Protein AF-A0ABC8LVK0-F1 (afdb_monomer_lite)

Radius of gyration: 16.93 Å; chains: 1; bounding box: 36×36×44 Å

Sequence (91 aa):
MCKFTTNADLGPPLENVEGVFSDQGWYATNQFAVDVIFSNRMKQYKCLTNDSSLAAAIFVPFYAGFDVARYLWGYNISTRDAASLELVIGS

Organism: Eruca vesicaria subsp. sativa (NCBI:txid29727)

Secondary structure (DSSP, 8-state):
-TTTTTTTTT-SBPP-TTS-S-SSS-B---TT-HHHHHHHHHTT-TT--S-TTT-S-------HHHHHHHHTTTS-HHHHHHHHHHHHH--

Structure (mmCIF, N/CA/C/O backbone):
data_AF-A0ABC8LVK0-F1
#
_entry.id   AF-A0ABC8LVK0-F1
#
loop_
_atom_site.group_PDB
_atom_site.id
_atom_site.type_symbol
_atom_site.label_atom_id
_atom_site.label_alt_id
_atom_site.label_comp_id
_atom_site.label_asym_id
_atom_site.label_entity_id
_atom_site.label_seq_id
_atom_site.pdbx_PDB_ins_code
_atom_site.Cartn_x
_atom_site.Cartn_y
_atom_site.Cartn_z
_atom_site.occupancy
_atom_site.B_iso_or_equiv
_atom_site.auth_seq_id
_atom_site.auth_comp_id
_atom_site.auth_asym_id
_atom_site.auth_atom_id
_atom_site.pdbx_PDB_model_num
ATOM 1 N N . MET A 1 1 ? 1.118 7.164 -12.843 1.00 67.75 1 MET A N 1
ATOM 2 C CA . MET A 1 1 ? 0.576 6.645 -11.569 1.00 67.75 1 MET A CA 1
ATOM 3 C C . MET A 1 1 ? -0.689 5.808 -11.761 1.00 67.75 1 MET A C 1
ATOM 5 O O . MET A 1 1 ? -0.677 4.666 -11.338 1.00 67.75 1 MET A O 1
ATOM 9 N N . CYS A 1 2 ? -1.717 6.289 -12.476 1.00 78.62 2 CYS A N 1
ATOM 10 C CA . CYS A 1 2 ? -3.042 5.642 -12.550 1.00 78.62 2 CYS A CA 1
ATOM 11 C C . CYS A 1 2 ? -3.060 4.148 -12.924 1.00 78.62 2 CYS A C 1
ATOM 13 O O . CYS A 1 2 ? -3.848 3.396 -12.365 1.00 78.62 2 CYS A O 1
ATOM 15 N N . LYS A 1 3 ? -2.192 3.693 -13.840 1.00 84.00 3 LYS A N 1
ATOM 16 C CA . LYS A 1 3 ? -2.100 2.263 -14.194 1.00 84.00 3 LYS A CA 1
ATOM 17 C C . LYS A 1 3 ? -1.698 1.399 -12.990 1.00 84.00 3 LYS A C 1
ATOM 19 O O . LYS A 1 3 ? -2.235 0.312 -12.803 1.00 84.00 3 LYS A O 1
ATOM 24 N N . PHE A 1 4 ? -0.771 1.897 -12.178 1.00 83.69 4 PHE A N 1
ATOM 25 C CA . PHE A 1 4 ? -0.178 1.176 -11.053 1.00 83.69 4 PHE A CA 1
ATOM 26 C C . PHE A 1 4 ? -1.056 1.175 -9.798 1.00 83.69 4 PHE A C 1
ATOM 28 O O . PHE A 1 4 ? -0.886 0.309 -8.956 1.00 83.69 4 PHE A O 1
ATOM 35 N N . THR A 1 5 ? -2.010 2.102 -9.695 1.00 86.56 5 THR A N 1
ATOM 36 C CA . THR A 1 5 ? -2.933 2.227 -8.552 1.00 86.56 5 THR A CA 1
ATOM 37 C C . THR A 1 5 ? -4.281 1.532 -8.797 1.00 86.56 5 THR A C 1
ATOM 39 O O . THR A 1 5 ? -5.251 1.738 -8.070 1.00 86.56 5 THR A O 1
ATOM 42 N N . THR A 1 6 ? -4.394 0.728 -9.859 1.00 92.25 6 THR A N 1
ATOM 43 C CA . THR A 1 6 ? -5.603 -0.069 -10.126 1.00 92.25 6 THR A CA 1
ATOM 44 C C . THR A 1 6 ? -5.732 -1.234 -9.138 1.00 92.25 6 THR A C 1
ATOM 46 O O . THR A 1 6 ? -4.773 -1.579 -8.453 1.00 92.25 6 THR A O 1
ATOM 49 N N . ASN A 1 7 ? -6.925 -1.835 -9.036 1.00 92.69 7 ASN A N 1
ATOM 50 C CA . ASN A 1 7 ? -7.189 -2.988 -8.161 1.00 92.69 7 ASN A CA 1
ATOM 51 C C . ASN A 1 7 ? -6.787 -2.766 -6.690 1.00 92.69 7 ASN A C 1
ATOM 53 O O . ASN A 1 7 ? -6.165 -3.632 -6.076 1.00 92.69 7 ASN A O 1
ATOM 57 N N . ALA A 1 8 ? -7.148 -1.604 -6.132 1.00 92.31 8 ALA A N 1
ATOM 58 C CA . ALA A 1 8 ? -6.765 -1.208 -4.774 1.00 92.31 8 ALA A CA 1
ATOM 59 C C . ALA A 1 8 ? -5.238 -1.248 -4.560 1.00 92.31 8 ALA A C 1
ATOM 61 O O . ALA A 1 8 ? -4.750 -1.810 -3.580 1.00 92.31 8 ALA A O 1
ATOM 62 N N . ASP A 1 9 ? -4.515 -0.663 -5.521 1.00 91.62 9 ASP A N 1
ATOM 63 C CA . ASP A 1 9 ? -3.057 -0.492 -5.552 1.00 91.62 9 ASP A CA 1
ATOM 64 C C . ASP A 1 9 ? -2.222 -1.750 -5.822 1.00 91.62 9 ASP A C 1
ATOM 66 O O . ASP A 1 9 ? -0.994 -1.687 -5.841 1.00 91.62 9 ASP A O 1
ATOM 70 N N . LEU A 1 10 ? -2.868 -2.875 -6.142 1.00 94.50 10 LEU A N 1
ATOM 71 C CA . LEU A 1 10 ? -2.180 -4.053 -6.682 1.00 94.50 10 LEU A CA 1
ATOM 72 C C . LEU A 1 10 ? -1.681 -3.852 -8.121 1.00 94.50 10 LEU A C 1
ATOM 74 O O . LEU A 1 10 ? -0.792 -4.566 -8.569 1.00 94.50 10 LEU A O 1
ATOM 78 N N . GLY A 1 11 ? -2.242 -2.901 -8.866 1.00 94.50 11 GLY A N 1
ATOM 79 C CA . GLY A 1 11 ? -1.941 -2.725 -10.284 1.00 94.50 11 GLY A CA 1
ATOM 80 C C . GLY A 1 11 ? -2.703 -3.711 -11.182 1.00 94.50 11 GLY A C 1
ATOM 81 O O . GLY A 1 11 ? -3.644 -4.374 -10.736 1.00 94.50 11 GLY A O 1
ATOM 82 N N . PRO A 1 12 ? -2.367 -3.786 -12.482 1.00 94.25 12 PRO A N 1
ATOM 83 C CA . PRO A 1 12 ? -3.061 -4.659 -13.426 1.00 94.25 12 PRO A CA 1
ATOM 84 C C . PRO A 1 12 ? -2.713 -6.137 -13.174 1.00 94.25 12 PRO A C 1
ATOM 86 O O . PRO A 1 12 ? -1.607 -6.421 -12.711 1.00 94.25 12 PRO A O 1
ATOM 89 N N . PRO A 1 13 ? -3.617 -7.083 -13.485 1.00 93.25 13 PRO A N 1
ATOM 90 C CA . PRO A 1 13 ? -3.314 -8.509 -13.391 1.00 93.25 13 PRO A CA 1
ATOM 91 C C . PRO A 1 13 ? -2.149 -8.883 -14.319 1.00 93.25 13 PRO A C 1
ATOM 93 O O . PRO A 1 13 ? -2.006 -8.313 -15.403 1.00 93.25 13 PRO A O 1
ATOM 96 N N . LEU A 1 14 ? -1.314 -9.825 -13.881 1.00 92.44 14 LEU A N 1
ATOM 97 C CA . LEU A 1 14 ? -0.247 -10.402 -14.696 1.00 92.44 14 LEU A CA 1
ATOM 98 C C . LEU A 1 14 ? -0.774 -11.611 -15.464 1.00 92.44 14 LEU A C 1
ATOM 100 O O . LEU A 1 14 ? -1.446 -12.471 -14.901 1.00 92.44 14 LEU A O 1
ATOM 104 N N . GLU A 1 15 ? -0.436 -11.672 -16.747 1.00 89.38 15 GLU A N 1
ATOM 105 C CA . GLU A 1 15 ? -0.736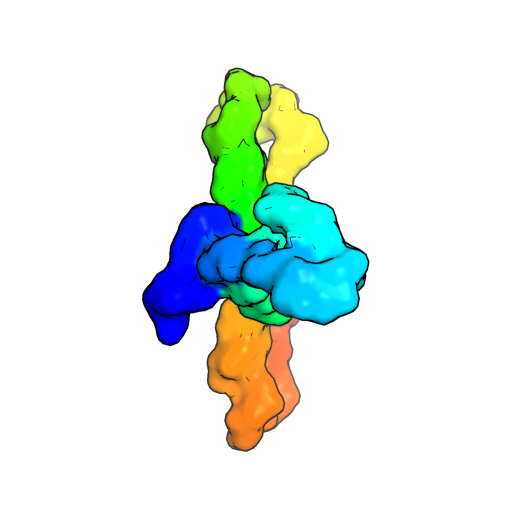 -12.818 -17.597 1.00 89.38 15 GLU A CA 1
ATOM 106 C C . GLU A 1 15 ? 0.301 -13.926 -17.395 1.00 89.38 15 GLU A C 1
ATOM 108 O O . GLU A 1 15 ? 1.495 -13.667 -17.221 1.00 89.38 15 GLU A O 1
ATOM 113 N N . ASN A 1 16 ? -0.145 -15.178 -17.470 1.00 89.38 16 ASN A N 1
ATOM 114 C CA . ASN A 1 16 ? 0.714 -16.349 -17.337 1.00 89.38 16 ASN A CA 1
ATOM 115 C C . ASN A 1 16 ? 1.403 -16.727 -18.664 1.00 89.38 16 ASN A C 1
ATOM 117 O O . ASN A 1 16 ? 1.289 -17.853 -19.141 1.00 89.38 16 ASN A O 1
ATOM 121 N N . VAL A 1 17 ? 2.085 -15.771 -19.300 1.00 87.69 17 VAL A N 1
ATOM 122 C CA . VAL A 1 17 ? 2.655 -15.958 -20.651 1.00 87.69 17 VAL A CA 1
ATOM 123 C C . VAL A 1 17 ? 3.751 -17.030 -20.669 1.00 87.69 17 VAL A C 1
ATOM 125 O O . VAL A 1 17 ? 3.844 -17.810 -21.611 1.00 87.69 17 VAL A O 1
ATOM 128 N N . GLU A 1 18 ? 4.566 -17.090 -19.614 1.00 87.75 18 GLU A N 1
ATOM 129 C CA . GLU A 1 18 ? 5.711 -18.007 -19.508 1.00 87.75 18 GLU A CA 1
ATOM 130 C C . GLU A 1 18 ? 5.402 -19.280 -18.697 1.00 87.75 18 GLU A C 1
ATOM 132 O O . GLU A 1 18 ? 6.293 -20.095 -18.466 1.00 87.75 18 GLU A O 1
ATOM 137 N N . GLY A 1 19 ? 4.161 -19.464 -18.228 1.00 88.50 19 GLY A N 1
ATOM 138 C CA . GLY A 1 19 ? 3.786 -20.600 -17.374 1.00 88.50 19 GLY A CA 1
ATOM 139 C C . GLY A 1 19 ? 4.345 -20.542 -15.942 1.00 88.50 19 GLY A C 1
ATOM 140 O O . GLY A 1 19 ? 4.250 -21.527 -15.212 1.00 88.50 19 GLY A O 1
ATOM 141 N N . VAL A 1 20 ? 4.955 -19.420 -15.543 1.00 91.06 20 VAL A N 1
ATOM 142 C CA . VAL A 1 20 ? 5.585 -19.223 -14.222 1.00 91.06 20 VAL A CA 1
ATOM 143 C C . VAL A 1 20 ? 4.563 -18.830 -13.151 1.00 91.06 20 VAL A C 1
ATOM 145 O O . VAL A 1 20 ? 4.733 -19.153 -11.975 1.00 91.06 20 VAL A O 1
ATOM 148 N N . PHE A 1 21 ? 3.502 -18.127 -13.543 1.00 90.19 21 PHE A N 1
ATOM 149 C CA . PHE A 1 21 ? 2.467 -17.644 -12.636 1.00 90.19 21 PHE A CA 1
ATOM 150 C C . PHE A 1 21 ? 1.269 -18.600 -12.615 1.00 90.19 21 PHE A C 1
ATOM 152 O O . PHE A 1 21 ? 1.119 -19.467 -13.469 1.00 90.19 21 PHE A O 1
ATOM 159 N N . SER A 1 22 ? 0.387 -18.453 -11.630 1.00 90.25 22 SER A N 1
ATOM 160 C CA . SER A 1 22 ? -0.951 -19.046 -11.721 1.00 90.25 22 SER A CA 1
ATOM 161 C C . SER A 1 22 ? -1.845 -18.178 -12.605 1.00 90.25 22 SER A C 1
ATOM 163 O O . SER A 1 22 ? -1.643 -16.968 -12.691 1.00 90.25 22 SER A O 1
ATOM 165 N N . ASP A 1 23 ? -2.878 -18.776 -13.203 1.00 88.06 23 ASP A N 1
ATOM 166 C CA . ASP A 1 23 ? -3.812 -18.072 -14.101 1.00 88.06 23 ASP A CA 1
ATOM 167 C C . ASP A 1 23 ? -4.547 -16.901 -13.428 1.00 88.06 23 ASP A C 1
ATOM 169 O O . ASP A 1 23 ? -5.089 -16.021 -14.095 1.00 88.06 23 ASP A O 1
ATOM 173 N N . GLN A 1 24 ? -4.590 -16.889 -12.093 1.00 90.31 24 GLN A N 1
ATOM 174 C CA . GLN A 1 24 ? -5.187 -15.832 -11.286 1.00 90.31 24 GLN A CA 1
ATOM 175 C C . GLN A 1 24 ? -4.326 -15.533 -10.056 1.00 90.31 24 GLN A C 1
ATOM 177 O O . GLN A 1 24 ? -3.550 -16.375 -9.602 1.00 90.31 24 GLN A O 1
ATOM 182 N N . GLY A 1 25 ? -4.507 -14.337 -9.492 1.00 91.44 25 GLY A N 1
ATOM 183 C CA . GLY A 1 25 ? -3.900 -13.923 -8.221 1.00 91.44 25 GLY A CA 1
ATOM 184 C C . GLY A 1 25 ? -2.586 -13.147 -8.339 1.00 91.44 25 GLY A C 1
ATOM 185 O O . GLY A 1 25 ? -2.110 -12.634 -7.329 1.00 91.44 25 GLY A O 1
ATOM 186 N N . TRP A 1 26 ? -2.032 -13.003 -9.544 1.00 93.88 26 TRP A N 1
ATOM 187 C CA . TRP A 1 26 ? -0.802 -12.247 -9.789 1.00 93.88 26 TRP A CA 1
ATOM 188 C C . TRP A 1 26 ? -1.098 -10.868 -10.366 1.00 93.88 26 TRP A C 1
ATOM 190 O O . TRP A 1 26 ? -1.947 -10.720 -11.244 1.00 93.88 26 TRP A O 1
ATOM 200 N N . TYR A 1 27 ? -0.380 -9.856 -9.879 1.00 94.12 27 TYR A N 1
ATOM 201 C CA . TYR A 1 27 ? -0.559 -8.462 -10.275 1.00 94.12 27 TYR A CA 1
ATOM 202 C C . TYR A 1 27 ? 0.792 -7.768 -10.447 1.00 94.12 27 TYR A C 1
ATOM 204 O O . TYR A 1 27 ? 1.758 -8.076 -9.747 1.00 94.12 27 TYR A O 1
ATOM 212 N N . ALA A 1 28 ? 0.858 -6.818 -11.380 1.00 93.50 28 ALA A N 1
ATOM 213 C CA . ALA A 1 28 ? 2.037 -6.004 -11.647 1.00 93.50 28 ALA A CA 1
ATOM 214 C C . ALA A 1 28 ? 2.125 -4.859 -10.627 1.00 93.50 28 ALA A C 1
ATOM 216 O O . ALA A 1 28 ? 1.945 -3.680 -10.958 1.00 93.50 28 ALA A O 1
ATOM 217 N N . THR A 1 29 ? 2.362 -5.236 -9.374 1.00 94.06 29 THR A N 1
ATOM 218 C CA . THR A 1 29 ? 2.378 -4.331 -8.227 1.00 94.06 29 THR A CA 1
ATOM 219 C C . THR A 1 29 ? 3.544 -3.354 -8.307 1.00 94.06 29 THR A C 1
ATOM 221 O O . THR A 1 29 ? 4.684 -3.730 -8.580 1.00 94.06 2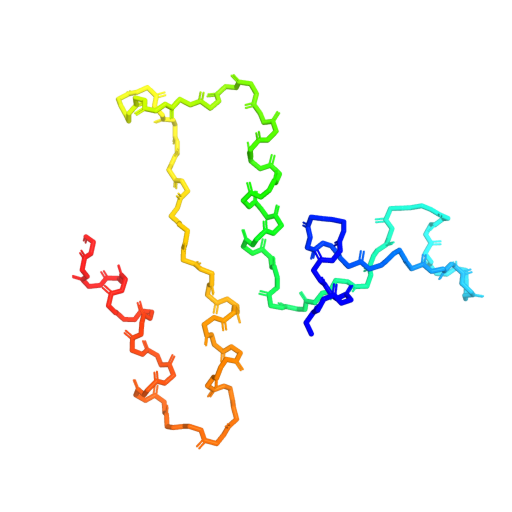9 THR A O 1
ATOM 224 N N . ASN A 1 30 ? 3.278 -2.078 -8.024 1.00 93.19 30 ASN A N 1
ATOM 225 C CA . ASN A 1 30 ? 4.345 -1.097 -7.867 1.00 93.19 30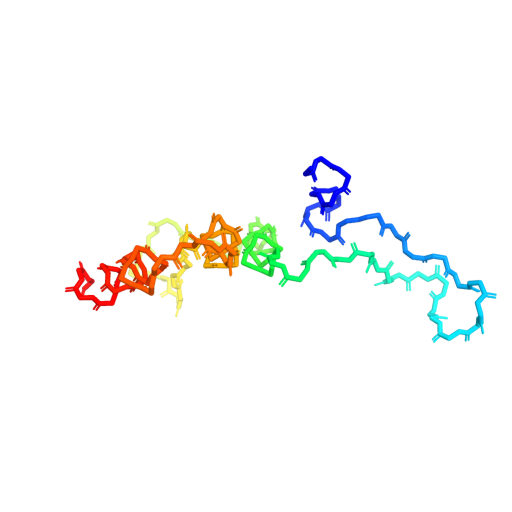 ASN A CA 1
ATOM 226 C C . ASN A 1 30 ? 5.083 -1.329 -6.541 1.00 93.19 30 ASN A C 1
ATOM 228 O O . ASN A 1 30 ? 4.455 -1.404 -5.486 1.00 93.19 30 ASN A O 1
ATOM 232 N N . GLN A 1 31 ? 6.415 -1.379 -6.591 1.00 92.25 31 GLN A N 1
ATOM 233 C CA . GLN A 1 31 ? 7.275 -1.642 -5.429 1.00 92.25 31 GLN A CA 1
ATOM 234 C C . GLN A 1 31 ? 7.076 -0.676 -4.243 1.00 92.25 31 GLN A C 1
ATOM 236 O O . GLN A 1 31 ? 7.457 -1.001 -3.126 1.00 92.25 31 GLN A O 1
ATOM 241 N N . PHE A 1 32 ? 6.464 0.491 -4.464 1.00 92.75 32 PHE A N 1
ATOM 242 C CA . PHE A 1 32 ? 6.219 1.513 -3.445 1.00 92.75 32 PHE A CA 1
ATOM 243 C C . PHE A 1 32 ? 4.780 1.537 -2.899 1.00 92.75 32 PHE A C 1
ATOM 245 O O . PHE A 1 32 ? 4.443 2.428 -2.126 1.00 92.75 32 PHE A O 1
ATOM 252 N N . ALA A 1 33 ? 3.913 0.601 -3.300 1.00 92.88 33 ALA A N 1
ATOM 253 C CA . ALA A 1 33 ? 2.472 0.657 -3.020 1.00 92.88 33 ALA A CA 1
ATOM 254 C C . ALA A 1 33 ? 2.002 -0.164 -1.800 1.00 92.88 33 ALA A C 1
ATOM 256 O O . ALA A 1 33 ? 0.804 -0.182 -1.508 1.00 92.88 33 ALA A O 1
ATOM 257 N N . VAL A 1 34 ? 2.907 -0.846 -1.084 1.00 92.38 34 VAL A N 1
ATOM 258 C CA . VAL A 1 34 ? 2.540 -1.831 -0.045 1.00 92.38 34 VAL A CA 1
ATOM 259 C C . VAL A 1 34 ? 1.636 -1.253 1.050 1.00 92.38 34 VAL A C 1
ATOM 261 O O . VAL A 1 34 ? 0.646 -1.884 1.417 1.00 92.38 34 VAL A O 1
ATOM 264 N N . ASP A 1 35 ? 1.910 -0.031 1.508 1.00 92.50 35 ASP A N 1
ATOM 265 C CA . ASP A 1 35 ? 1.146 0.632 2.570 1.00 92.50 35 ASP A CA 1
ATOM 266 C C . ASP A 1 35 ? -0.296 0.933 2.135 1.00 92.50 35 ASP A C 1
ATOM 268 O O . ASP A 1 35 ? -1.244 0.806 2.914 1.00 92.50 35 ASP A O 1
ATOM 272 N N . VAL A 1 36 ? -0.485 1.296 0.862 1.00 91.75 36 VAL A N 1
ATOM 273 C 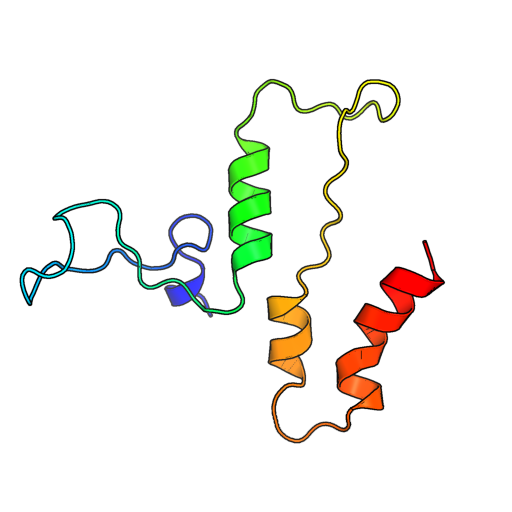CA . VAL A 1 36 ? -1.810 1.593 0.306 1.00 91.75 36 VAL A CA 1
ATOM 274 C C . VAL A 1 36 ? -2.608 0.307 0.105 1.00 91.75 36 VAL A C 1
ATOM 276 O O . VAL A 1 36 ? -3.780 0.246 0.482 1.00 91.75 36 VAL A O 1
ATOM 279 N N . ILE A 1 37 ? -1.956 -0.753 -0.390 1.00 94.06 37 ILE A N 1
ATOM 280 C CA . ILE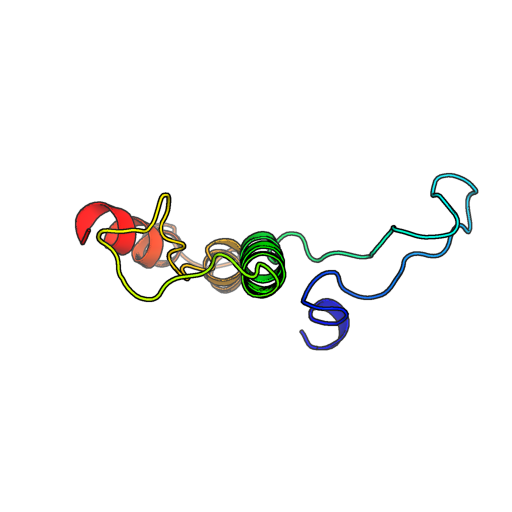 A 1 37 ? -2.549 -2.094 -0.483 1.00 94.06 37 ILE A CA 1
ATOM 281 C C . ILE A 1 37 ? -3.015 -2.538 0.903 1.00 94.06 37 ILE A C 1
ATOM 283 O O . ILE A 1 37 ? -4.178 -2.907 1.072 1.00 94.06 37 ILE A O 1
ATOM 287 N N . PHE A 1 38 ? -2.140 -2.464 1.908 1.00 93.31 38 PHE A N 1
ATOM 288 C CA . PHE A 1 38 ? -2.471 -2.858 3.272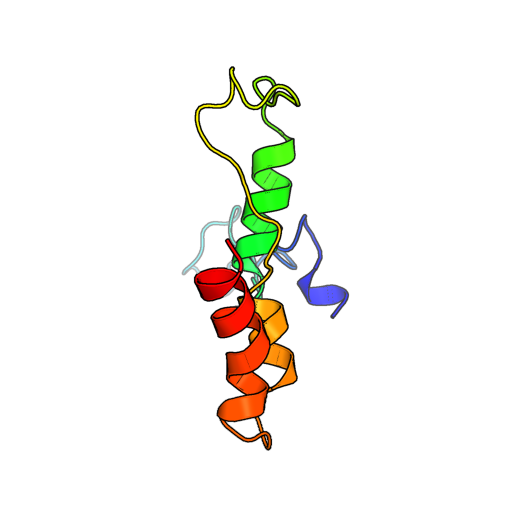 1.00 93.31 38 PHE A CA 1
ATOM 289 C C . PHE A 1 38 ? -3.643 -2.036 3.824 1.00 93.31 38 PHE A C 1
ATOM 291 O O . PHE A 1 38 ? -4.612 -2.614 4.315 1.00 93.31 38 PHE A O 1
ATOM 298 N N . SER A 1 39 ? -3.628 -0.709 3.655 1.00 92.94 39 SER A N 1
ATOM 299 C CA . SER A 1 39 ? -4.728 0.171 4.072 1.00 92.94 39 SER A CA 1
ATOM 300 C C . SER A 1 39 ? -6.066 -0.217 3.431 1.00 92.94 39 SER A C 1
ATOM 302 O O . SER A 1 39 ? -7.081 -0.343 4.122 1.00 92.94 39 SER A O 1
ATOM 304 N N . ASN A 1 40 ? -6.085 -0.456 2.117 1.00 93.12 40 ASN A N 1
ATOM 305 C CA . ASN A 1 40 ? -7.297 -0.850 1.399 1.00 93.12 40 ASN A CA 1
ATOM 306 C C . ASN A 1 40 ? -7.818 -2.223 1.835 1.00 93.12 40 ASN A C 1
ATOM 308 O O . ASN A 1 40 ? -9.031 -2.414 1.912 1.00 93.12 40 ASN A O 1
ATOM 312 N N . ARG A 1 41 ? -6.927 -3.174 2.143 1.00 91.94 41 ARG A N 1
ATOM 313 C CA . ARG A 1 41 ? -7.310 -4.492 2.669 1.00 91.94 41 ARG A CA 1
ATOM 314 C C . ARG A 1 41 ? -7.859 -4.389 4.085 1.00 91.94 41 ARG A C 1
ATOM 316 O O . ARG A 1 41 ? -8.902 -4.971 4.364 1.00 91.94 41 ARG A O 1
ATOM 323 N N . MET A 1 42 ? -7.224 -3.596 4.947 1.00 92.19 42 MET A N 1
ATOM 324 C CA . MET A 1 42 ? -7.683 -3.388 6.321 1.00 92.19 42 MET A CA 1
ATOM 325 C C . MET A 1 42 ? -9.107 -2.825 6.373 1.00 92.19 42 MET A C 1
ATOM 327 O O . MET A 1 42 ? -9.923 -3.303 7.157 1.00 92.19 42 MET A O 1
ATOM 331 N N . LYS A 1 43 ? -9.441 -1.888 5.474 1.00 91.88 43 LYS A N 1
ATOM 332 C CA . LYS A 1 43 ? -10.786 -1.292 5.332 1.00 91.88 43 LYS A CA 1
ATOM 333 C C . LYS A 1 43 ? -11.909 -2.294 5.039 1.00 91.88 43 LYS A C 1
ATOM 335 O O . LYS A 1 43 ? -13.075 -1.937 5.171 1.00 91.88 43 LYS A O 1
ATOM 340 N N . GLN A 1 44 ? -11.591 -3.527 4.645 1.00 93.19 44 GLN A N 1
ATOM 341 C CA . GLN A 1 44 ? -12.583 -4.564 4.339 1.00 93.19 44 GLN A CA 1
ATOM 342 C C . GLN A 1 44 ? -13.006 -5.371 5.578 1.00 93.19 44 GLN A C 1
ATOM 344 O O . GLN A 1 44 ? -13.986 -6.117 5.515 1.00 93.19 44 GLN A O 1
ATOM 349 N N . TYR A 1 45 ? -12.302 -5.242 6.708 1.00 93.31 45 TYR A N 1
ATOM 350 C CA . TYR A 1 45 ? -12.633 -5.985 7.922 1.00 93.31 45 TYR A CA 1
ATOM 351 C C . TYR A 1 45 ? -13.806 -5.361 8.681 1.00 93.31 45 TYR A C 1
ATOM 353 O O . TYR A 1 45 ? -13.847 -4.165 8.954 1.00 93.31 45 TYR A O 1
ATOM 361 N N . LYS A 1 46 ? -14.744 -6.212 9.109 1.00 95.44 46 LYS A N 1
ATOM 362 C CA . LYS A 1 46 ? -15.921 -5.801 9.895 1.00 95.44 46 LYS A CA 1
ATOM 363 C C . LYS A 1 46 ? -15.593 -5.394 11.336 1.00 95.44 46 LYS A C 1
ATOM 365 O O . LYS A 1 46 ? -16.432 -4.791 11.988 1.00 95.44 46 LYS A O 1
ATOM 370 N N . CYS A 1 47 ? -14.413 -5.753 11.838 1.00 94.25 47 CYS A N 1
ATOM 371 C CA . CYS A 1 47 ? -13.977 -5.475 13.208 1.00 94.25 47 CYS A CA 1
ATOM 372 C C . CYS A 1 47 ? -13.264 -4.123 13.372 1.00 94.25 47 CYS A C 1
ATOM 374 O O . CYS A 1 47 ? -12.739 -3.848 14.448 1.00 94.25 47 CYS A O 1
ATOM 376 N N . LEU A 1 48 ? -13.221 -3.286 12.329 1.00 95.12 48 LEU A N 1
ATOM 377 C CA . LEU A 1 48 ? -12.681 -1.937 12.453 1.00 95.12 48 LEU A CA 1
ATOM 378 C C . LEU A 1 48 ? -13.514 -1.112 13.434 1.00 95.12 48 LEU A C 1
ATOM 380 O O . LEU A 1 48 ? -14.743 -1.115 13.389 1.00 95.12 48 LEU A O 1
ATOM 384 N N . THR A 1 49 ? -12.820 -0.382 14.299 1.00 95.12 49 THR A N 1
ATOM 385 C CA . THR A 1 49 ? -13.422 0.481 15.311 1.00 95.12 49 THR A CA 1
ATOM 386 C C . THR A 1 49 ? -12.777 1.860 15.268 1.00 95.12 49 THR A C 1
ATOM 388 O O . THR A 1 49 ? -11.583 1.986 15.000 1.00 95.12 49 THR A O 1
ATOM 391 N N . ASN A 1 50 ? -13.578 2.889 15.542 1.00 92.69 50 ASN A N 1
ATOM 392 C CA . ASN A 1 50 ? -13.089 4.252 15.761 1.00 92.69 50 ASN A CA 1
ATOM 393 C C . ASN A 1 50 ? -12.749 4.510 17.240 1.00 92.69 50 ASN A C 1
ATOM 395 O O . ASN A 1 50 ? -12.246 5.578 17.573 1.00 92.69 50 ASN A O 1
ATOM 399 N N . ASP A 1 51 ? -13.040 3.552 18.124 1.00 96.12 51 ASP A N 1
ATOM 400 C CA . ASP A 1 51 ? -12.691 3.606 19.541 1.00 96.12 51 ASP A CA 1
ATOM 401 C C . ASP A 1 51 ? -11.303 2.991 19.758 1.00 96.12 51 ASP A C 1
ATOM 403 O O . ASP A 1 51 ? -11.123 1.773 19.664 1.00 96.12 51 ASP A O 1
ATOM 407 N N . SER A 1 52 ? -10.316 3.840 20.055 1.00 94.00 52 SER A N 1
ATOM 408 C CA . SER A 1 52 ? -8.931 3.421 20.281 1.00 94.00 52 SER A CA 1
ATOM 409 C C . SER A 1 52 ? -8.756 2.545 21.522 1.00 94.00 52 SER A C 1
ATOM 411 O O . SER A 1 52 ? -7.792 1.787 21.576 1.00 94.00 52 SER A O 1
ATOM 413 N N . SER A 1 53 ? -9.683 2.585 22.488 1.00 96.00 53 SER A N 1
ATOM 414 C CA . SER A 1 53 ? -9.633 1.728 23.680 1.00 96.00 53 SER A CA 1
ATOM 415 C C . SER A 1 53 ? -9.984 0.266 23.382 1.00 96.00 53 SER A C 1
ATOM 417 O O . SER A 1 53 ? -9.584 -0.631 24.122 1.00 96.00 53 SER A O 1
ATOM 419 N N . LEU A 1 54 ? -10.701 0.021 22.279 1.00 96.06 54 LEU A N 1
ATOM 420 C CA . LEU A 1 54 ? -11.096 -1.311 21.813 1.00 96.06 54 LEU A CA 1
ATOM 421 C C . LEU A 1 54 ? -10.190 -1.840 20.692 1.00 96.06 54 LEU A C 1
ATOM 423 O O . LEU A 1 54 ? -10.285 -3.010 20.316 1.00 96.06 54 LEU A O 1
ATOM 427 N N . ALA A 1 55 ? -9.344 -0.985 20.117 1.00 95.81 55 ALA A N 1
ATOM 428 C CA . ALA A 1 55 ? -8.495 -1.339 18.992 1.00 95.81 55 ALA A CA 1
ATOM 429 C C . ALA A 1 55 ? -7.302 -2.201 19.438 1.00 95.81 55 ALA A C 1
ATOM 431 O O . ALA A 1 55 ? -6.541 -1.825 20.323 1.00 95.81 55 ALA A O 1
ATOM 432 N N . ALA A 1 56 ? -7.089 -3.338 18.769 1.00 94.56 56 ALA A N 1
ATOM 433 C CA . ALA A 1 56 ? -5.896 -4.168 18.980 1.00 94.56 56 ALA A CA 1
ATOM 434 C C . ALA A 1 56 ? -4.642 -3.603 18.284 1.00 94.56 56 ALA A C 1
ATOM 436 O O . ALA A 1 56 ? -3.519 -3.927 18.662 1.00 94.56 56 ALA A O 1
ATOM 437 N N . ALA A 1 57 ? -4.833 -2.790 17.244 1.00 91.75 57 ALA A N 1
ATOM 438 C CA . ALA A 1 57 ? -3.772 -2.129 16.497 1.00 91.75 57 ALA A CA 1
ATOM 439 C C . ALA A 1 57 ? -4.319 -0.870 15.815 1.00 91.75 57 ALA A C 1
ATOM 441 O O . ALA A 1 57 ? -5.507 -0.793 15.494 1.00 91.75 57 ALA A O 1
ATOM 442 N N . ILE A 1 58 ? -3.436 0.093 15.553 1.00 90.56 58 ILE A N 1
ATOM 443 C CA . ILE A 1 58 ? -3.748 1.332 14.839 1.00 90.56 58 ILE A CA 1
ATOM 444 C C . ILE A 1 58 ? -2.912 1.361 13.561 1.00 90.56 58 ILE A C 1
ATOM 446 O O . ILE A 1 58 ? -1.699 1.164 13.600 1.00 90.56 58 ILE A O 1
ATOM 450 N N . PHE A 1 59 ? -3.561 1.609 12.424 1.00 89.38 59 PHE A N 1
ATOM 451 C CA . PHE A 1 59 ? -2.867 1.847 11.162 1.00 89.38 59 PHE A CA 1
ATOM 452 C C . PHE A 1 59 ? -2.600 3.345 10.999 1.00 89.38 59 PHE A C 1
ATOM 454 O O . PHE A 1 59 ? -3.539 4.136 10.899 1.00 89.38 59 PHE A O 1
ATOM 461 N N . VAL A 1 60 ? -1.326 3.729 10.950 1.00 88.75 60 VAL A N 1
ATOM 462 C CA . VAL A 1 60 ? -0.911 5.109 10.675 1.00 88.75 60 VAL A CA 1
ATOM 463 C C . VAL A 1 60 ? -0.772 5.275 9.158 1.00 88.75 60 VAL A C 1
ATOM 465 O O . VAL A 1 60 ? 0.006 4.537 8.555 1.00 88.75 60 VAL A O 1
ATOM 468 N N . PRO A 1 61 ? -1.487 6.215 8.507 1.00 83.62 61 PRO A N 1
ATOM 469 C CA . PRO A 1 61 ? -1.466 6.381 7.051 1.00 83.62 61 PRO A CA 1
ATOM 470 C C . PRO A 1 61 ? -0.205 7.118 6.563 1.00 83.62 61 PRO A C 1
ATOM 472 O O . PRO A 1 61 ? -0.288 8.079 5.797 1.00 83.62 61 PRO A O 1
ATOM 475 N N . PHE A 1 62 ? 0.970 6.677 7.010 1.00 91.12 62 PHE A N 1
ATOM 476 C CA . PHE A 1 62 ? 2.252 7.119 6.483 1.00 91.12 62 PHE A CA 1
ATOM 477 C C . PHE A 1 62 ? 2.673 6.192 5.340 1.00 91.12 62 PHE A C 1
ATOM 479 O O . PHE A 1 62 ? 3.174 5.093 5.557 1.00 91.12 62 PHE A O 1
ATOM 486 N N . TYR A 1 63 ? 2.437 6.630 4.103 1.00 92.38 63 TYR A N 1
ATOM 487 C CA . TYR A 1 63 ? 2.773 5.872 2.895 1.00 92.38 63 TYR A CA 1
ATOM 488 C C . TYR A 1 63 ? 4.262 6.028 2.556 1.00 92.38 63 TYR A C 1
ATOM 490 O O . TYR A 1 63 ? 4.625 6.750 1.624 1.00 92.38 63 TYR A O 1
ATOM 498 N N . ALA A 1 64 ? 5.123 5.367 3.333 1.00 92.44 64 ALA A N 1
ATOM 499 C CA . ALA A 1 64 ? 6.578 5.507 3.270 1.00 92.44 64 ALA A CA 1
ATOM 500 C C . ALA A 1 64 ? 7.143 5.236 1.867 1.00 92.44 64 ALA A C 1
ATOM 502 O O . ALA A 1 64 ? 8.018 5.959 1.391 1.00 92.44 64 ALA A O 1
ATOM 503 N N . GLY A 1 65 ? 6.602 4.233 1.165 1.00 91.75 65 GLY A N 1
ATOM 504 C CA . GLY A 1 65 ? 6.997 3.939 -0.214 1.00 91.75 65 GLY A CA 1
ATOM 505 C C . GLY A 1 65 ? 6.746 5.113 -1.169 1.00 91.75 65 GLY A C 1
ATOM 506 O O . GLY A 1 65 ? 7.589 5.436 -2.007 1.00 91.75 65 GLY A O 1
ATOM 507 N N . PHE A 1 66 ? 5.604 5.790 -1.040 1.00 91.38 66 PHE A N 1
ATOM 508 C CA . PHE A 1 66 ? 5.288 6.959 -1.865 1.00 91.38 66 PHE A CA 1
ATOM 509 C C . PHE A 1 66 ? 6.097 8.180 -1.455 1.00 91.38 66 PHE A C 1
ATOM 511 O O . PHE A 1 66 ? 6.517 8.934 -2.329 1.00 91.38 66 PHE A O 1
ATOM 518 N N . ASP A 1 67 ? 6.337 8.357 -0.157 1.00 93.31 67 ASP A N 1
ATOM 519 C CA . ASP A 1 67 ? 7.186 9.424 0.356 1.00 93.31 67 ASP A CA 1
ATOM 520 C C . ASP A 1 67 ? 8.597 9.338 -0.238 1.00 93.31 67 ASP A C 1
ATOM 522 O O . ASP A 1 67 ? 9.039 10.269 -0.918 1.00 93.31 67 ASP A O 1
ATOM 526 N N . VAL A 1 68 ? 9.249 8.177 -0.101 1.00 92.38 68 VAL A N 1
ATOM 527 C CA . VAL A 1 68 ? 10.611 7.971 -0.605 1.00 92.38 68 VAL A CA 1
ATOM 528 C C . VAL A 1 68 ? 10.684 8.074 -2.129 1.00 92.38 68 VAL A C 1
ATOM 530 O O . VAL A 1 68 ? 11.649 8.622 -2.660 1.00 92.38 68 VAL A O 1
ATOM 533 N N . ALA A 1 69 ? 9.653 7.628 -2.858 1.00 91.50 69 ALA A N 1
ATOM 534 C CA . ALA A 1 69 ? 9.616 7.699 -4.320 1.00 91.50 69 ALA A CA 1
ATOM 535 C C . ALA A 1 69 ? 9.698 9.139 -4.862 1.00 91.50 69 ALA A C 1
ATOM 537 O O . ALA A 1 69 ? 10.153 9.336 -5.989 1.00 91.50 69 ALA A O 1
ATOM 538 N N . ARG A 1 70 ? 9.311 10.151 -4.070 1.00 91.31 70 ARG A N 1
ATOM 539 C CA . ARG A 1 70 ? 9.458 11.572 -4.440 1.00 91.31 70 ARG A CA 1
ATOM 540 C C . ARG A 1 70 ? 10.912 12.036 -4.439 1.00 91.31 70 ARG A C 1
ATOM 542 O O . ARG A 1 70 ? 11.253 12.951 -5.182 1.00 91.31 70 ARG A O 1
ATOM 549 N N . TYR A 1 71 ? 11.745 11.412 -3.609 1.00 94.38 71 TYR A N 1
ATOM 550 C CA . TYR A 1 71 ? 13.088 11.890 -3.279 1.00 94.38 71 TYR A CA 1
ATOM 551 C C . TYR A 1 71 ? 14.197 10.877 -3.594 1.00 94.38 71 TYR A C 1
ATOM 553 O O . TYR A 1 71 ? 15.363 11.122 -3.294 1.00 94.38 71 TYR A O 1
ATOM 561 N N . LEU A 1 72 ? 13.864 9.737 -4.208 1.00 89.44 72 LEU A N 1
ATOM 562 C CA . LEU A 1 72 ? 14.802 8.635 -4.439 1.00 89.44 72 LEU A CA 1
ATOM 563 C C . LEU A 1 72 ? 15.972 9.011 -5.370 1.00 89.44 72 LEU A C 1
ATOM 565 O O . LEU A 1 72 ? 17.051 8.431 -5.262 1.00 89.44 72 LEU A O 1
ATOM 569 N N . TRP A 1 73 ? 15.780 9.983 -6.269 1.00 90.94 73 TRP A N 1
ATOM 570 C CA . TRP A 1 73 ? 16.774 10.374 -7.272 1.00 90.94 73 TRP A CA 1
ATOM 571 C C . TRP A 1 73 ? 17.021 11.880 -7.274 1.00 90.94 73 TRP A C 1
ATOM 573 O O . TRP A 1 73 ? 16.103 12.664 -7.491 1.00 90.94 73 TRP A O 1
ATOM 583 N N . GLY A 1 74 ? 18.280 12.282 -7.084 1.00 90.06 74 GLY A N 1
ATOM 584 C CA . GLY A 1 74 ? 18.705 13.680 -7.219 1.00 90.06 74 GLY A CA 1
ATOM 585 C C . GLY A 1 74 ? 18.433 14.579 -6.008 1.00 90.06 74 GLY A C 1
ATOM 586 O O . GLY A 1 74 ? 18.758 15.762 -6.065 1.00 90.06 74 GLY A O 1
ATOM 587 N N . TYR A 1 75 ? 17.897 14.039 -4.911 1.00 94.50 75 TYR A N 1
ATOM 588 C CA . TYR A 1 75 ? 17.704 14.769 -3.655 1.00 94.50 75 TYR A CA 1
ATOM 589 C C . TYR A 1 75 ? 18.745 14.366 -2.612 1.00 94.50 75 TYR A C 1
ATOM 591 O O . TYR A 1 75 ? 19.291 13.261 -2.639 1.00 94.50 75 TYR A O 1
ATOM 599 N N . ASN A 1 76 ? 19.032 15.278 -1.682 1.00 94.88 76 ASN A N 1
ATOM 600 C CA . ASN A 1 76 ? 19.905 14.969 -0.558 1.00 94.88 76 ASN A CA 1
ATOM 601 C C . ASN A 1 76 ? 19.186 14.060 0.461 1.00 94.88 76 ASN A C 1
ATOM 603 O O . ASN A 1 76 ? 17.956 14.014 0.537 1.00 94.88 76 ASN A O 1
ATOM 607 N N . ILE A 1 77 ? 19.982 13.344 1.256 1.00 93.81 77 ILE A N 1
ATOM 608 C CA . ILE A 1 77 ? 19.489 12.396 2.266 1.00 93.81 77 ILE A CA 1
ATOM 609 C C . ILE A 1 77 ? 18.629 13.108 3.316 1.00 93.81 77 ILE A C 1
ATOM 611 O O . ILE A 1 77 ? 17.592 12.588 3.709 1.00 93.81 77 ILE A O 1
ATOM 615 N N . SER A 1 78 ? 19.012 14.323 3.719 1.00 94.56 78 SER A N 1
ATOM 616 C CA . SER A 1 78 ? 18.269 15.112 4.705 1.00 94.56 78 SER A CA 1
ATOM 617 C C . SER A 1 78 ? 16.830 15.402 4.272 1.00 94.56 78 SER A C 1
ATOM 619 O O . SER A 1 78 ? 15.928 15.308 5.091 1.00 94.56 78 SER A O 1
ATOM 621 N N . THR A 1 79 ? 16.595 15.726 2.999 1.00 95.00 79 THR A N 1
ATOM 622 C CA . THR A 1 79 ? 15.257 15.940 2.434 1.00 95.00 79 THR A CA 1
ATOM 623 C C . THR A 1 79 ? 14.511 14.622 2.289 1.00 95.00 79 THR A C 1
ATOM 625 O O . THR A 1 79 ? 13.340 14.557 2.647 1.00 95.00 79 THR A O 1
ATOM 628 N N . ARG A 1 80 ? 15.184 13.578 1.789 1.00 94.81 80 ARG A N 1
ATOM 629 C CA . ARG A 1 80 ? 14.582 12.253 1.595 1.00 94.81 80 ARG A CA 1
ATOM 630 C C . ARG A 1 80 ? 14.067 11.657 2.908 1.00 94.81 80 ARG A C 1
ATOM 632 O O . ARG A 1 80 ? 12.989 11.082 2.914 1.00 94.81 80 ARG A O 1
ATOM 639 N N . ASP A 1 81 ? 14.817 11.811 3.998 1.00 93.19 81 ASP A N 1
ATOM 640 C CA . ASP A 1 81 ? 14.525 11.141 5.271 1.00 93.19 81 ASP A CA 1
ATOM 641 C C . ASP A 1 81 ? 13.716 12.018 6.249 1.00 93.19 81 ASP A C 1
ATOM 643 O O . ASP A 1 81 ? 13.293 11.531 7.297 1.00 93.19 81 ASP A O 1
ATOM 647 N N . ALA A 1 82 ? 13.462 13.292 5.920 1.00 94.06 82 ALA A N 1
ATOM 648 C CA . ALA A 1 82 ? 12.836 14.263 6.825 1.00 94.06 82 ALA A CA 1
ATOM 649 C C . ALA A 1 82 ? 11.475 13.806 7.376 1.00 94.06 82 ALA A C 1
ATOM 651 O O . ALA A 1 82 ? 11.276 13.825 8.588 1.00 94.06 82 ALA A O 1
ATOM 652 N N . ALA A 1 83 ? 10.558 13.358 6.512 1.00 92.31 83 ALA A N 1
ATOM 653 C CA . ALA A 1 83 ? 9.214 12.952 6.934 1.00 92.31 83 ALA A CA 1
ATOM 654 C C . ALA A 1 83 ? 9.231 11.665 7.777 1.00 92.31 83 ALA A C 1
ATOM 656 O O . ALA A 1 83 ? 8.469 11.527 8.731 1.00 92.31 83 ALA A O 1
ATOM 657 N N . SER A 1 84 ? 10.143 10.739 7.463 1.00 90.88 84 SER A N 1
ATOM 658 C CA . SER A 1 84 ? 10.338 9.520 8.254 1.00 90.88 84 SER A CA 1
ATOM 659 C C . SER A 1 84 ? 10.893 9.835 9.648 1.00 90.88 84 SER A C 1
ATOM 661 O O . SER A 1 84 ? 10.456 9.248 10.635 1.00 90.88 84 SER A O 1
ATOM 663 N N . LEU A 1 85 ? 11.831 10.785 9.746 1.00 93.38 85 LEU A N 1
ATOM 664 C CA . LEU A 1 85 ? 12.369 11.254 11.026 1.00 93.38 85 LEU A CA 1
ATOM 665 C C . LEU A 1 85 ? 11.306 11.978 11.857 1.00 93.38 85 LEU A C 1
ATOM 667 O O . LEU A 1 85 ? 11.201 11.728 13.055 1.00 93.38 85 LEU A O 1
ATOM 671 N N . GLU A 1 86 ? 10.502 12.837 11.229 1.00 91.88 86 GLU A N 1
ATOM 672 C CA . GLU A 1 86 ? 9.396 13.534 11.891 1.00 91.88 86 GLU A CA 1
ATOM 673 C C . GLU A 1 86 ? 8.372 12.549 12.468 1.00 91.88 86 GLU A C 1
ATOM 675 O O . GLU A 1 86 ? 7.940 12.722 13.604 1.00 91.88 86 GLU A O 1
ATOM 680 N N . LEU A 1 87 ? 8.049 11.472 11.745 1.00 88.88 87 LEU A N 1
ATOM 681 C CA . LEU A 1 87 ? 7.115 10.454 12.226 1.00 88.88 87 LEU A CA 1
ATOM 682 C C . LEU A 1 87 ? 7.610 9.728 13.486 1.00 88.88 87 LEU A C 1
ATOM 684 O O . LEU A 1 87 ? 6.806 9.440 14.362 1.00 88.88 87 LEU A O 1
ATOM 688 N N . VAL A 1 88 ? 8.906 9.411 13.568 1.00 82.62 88 VAL A N 1
ATOM 689 C CA . VAL A 1 88 ? 9.486 8.668 14.705 1.00 82.62 88 VAL A CA 1
ATOM 690 C C . VAL A 1 88 ? 9.712 9.569 15.919 1.00 82.62 88 VAL A C 1
ATOM 692 O O . VAL A 1 88 ? 9.626 9.112 17.054 1.00 82.62 88 VAL A O 1
ATOM 695 N N . ILE A 1 89 ? 10.046 10.841 15.689 1.00 68.38 89 ILE A N 1
ATOM 696 C CA . ILE A 1 89 ? 10.397 11.794 16.751 1.00 68.38 89 ILE A CA 1
ATOM 697 C C . ILE A 1 89 ? 9.156 12.556 17.255 1.00 68.38 89 ILE A C 1
ATOM 699 O O . ILE A 1 89 ? 9.157 13.044 18.383 1.00 68.38 89 ILE A O 1
ATOM 703 N N . GLY A 1 90 ? 8.106 12.666 16.436 1.00 58.47 90 GLY A N 1
ATOM 704 C CA . GLY A 1 90 ? 6.871 13.398 16.732 1.00 58.47 90 GLY A CA 1
ATOM 705 C C . GLY A 1 90 ? 5.700 12.558 17.257 1.00 58.47 90 GLY A C 1
ATOM 706 O O . GLY A 1 90 ? 4.628 13.125 17.472 1.00 58.47 90 GLY A O 1
ATOM 707 N N . SER A 1 91 ? 5.875 11.243 17.438 1.00 51.50 91 SER A N 1
ATOM 708 C CA . SER A 1 91 ? 4.875 10.319 18.007 1.00 51.50 91 SER A CA 1
ATOM 709 C C . SER A 1 91 ? 5.064 10.075 19.499 1.00 51.50 91 SER A C 1
ATOM 711 O O . SER A 1 91 ? 6.218 9.772 19.880 1.00 51.50 91 SER A O 1
#

Foldseek 3Di:
DVQCCPPQRQGAADDCPPVPDPRDDHGPHDPQCVLSSVVVVVVPDPPDDPDPVSDPDDRDSPSLSVLLVVAVPDHDPCSNCVVVVCVVVVD

pLDDT: mean 90.51, std 7.08, range [51.5, 96.12]

InterPro domains:
  IPR040911 Exostosin, GT47 domain [PF03016] (20-83)